Protein AF-W2Z0A0-F1 (afdb_monomer_lite)

Sequence (68 aa):
MAIFIVSQQHQEHHSEVLAMLREIYVAVTSKPLRVHYVMGDADAAQWNAVHEVFSPDNDIVFLMCYFM

Structure (mmCIF, N/CA/C/O backbone):
data_AF-W2Z0A0-F1
#
_entry.id   AF-W2Z0A0-F1
#
loop_
_atom_site.group_PDB
_atom_site.id
_atom_site.type_symbol
_atom_site.label_atom_id
_atom_site.label_alt_id
_atom_site.label_comp_id
_atom_site.label_asym_id
_atom_site.label_entity_id
_atom_site.label_seq_id
_atom_site.pdbx_PDB_ins_code
_atom_site.Cartn_x
_atom_site.Cartn_y
_atom_site.Cartn_z
_atom_site.occupancy
_atom_site.B_iso_or_equiv
_atom_site.auth_seq_id
_atom_site.auth_comp_id
_atom_site.auth_asym_id
_atom_site.auth_atom_id
_atom_site.pdbx_PDB_model_num
ATOM 1 N N . MET A 1 1 ? -5.086 -7.664 1.659 1.00 80.94 1 MET A N 1
ATOM 2 C CA . MET A 1 1 ? -5.697 -6.797 0.621 1.00 80.94 1 MET A CA 1
ATOM 3 C C . MET A 1 1 ? -4.689 -6.573 -0.499 1.00 80.94 1 MET A C 1
ATOM 5 O O . MET A 1 1 ? -3.523 -6.915 -0.301 1.00 80.94 1 MET A O 1
ATOM 9 N N . ALA A 1 2 ? -5.132 -6.054 -1.647 1.00 84.81 2 ALA A N 1
ATOM 10 C CA . ALA A 1 2 ? -4.267 -5.728 -2.779 1.00 84.81 2 ALA A CA 1
ATOM 11 C C . ALA A 1 2 ? -4.388 -4.239 -3.149 1.00 84.81 2 ALA A C 1
ATOM 13 O O . ALA A 1 2 ? -5.486 -3.689 -3.050 1.00 84.81 2 ALA A O 1
ATOM 14 N N . ILE A 1 3 ? -3.282 -3.609 -3.553 1.00 86.75 3 ILE A N 1
ATOM 15 C CA . ILE A 1 3 ? -3.232 -2.222 -4.052 1.00 86.75 3 ILE A CA 1
ATOM 16 C C . ILE A 1 3 ? -2.701 -2.235 -5.486 1.00 86.75 3 ILE A C 1
ATOM 18 O O . ILE A 1 3 ? -1.771 -2.977 -5.789 1.00 86.75 3 ILE A O 1
ATOM 22 N N . PHE A 1 4 ? -3.286 -1.415 -6.358 1.00 85.25 4 PHE A N 1
ATOM 23 C CA . PHE A 1 4 ? -2.819 -1.212 -7.727 1.00 85.25 4 PHE A CA 1
ATOM 24 C C . PHE A 1 4 ? -2.475 0.264 -7.947 1.00 85.25 4 PHE A C 1
ATOM 26 O O . PHE A 1 4 ? -3.328 1.126 -7.730 1.00 85.25 4 PHE A O 1
ATOM 33 N N . ILE A 1 5 ? -1.237 0.553 -8.349 1.00 83.44 5 ILE A N 1
ATOM 34 C CA . ILE A 1 5 ? -0.712 1.904 -8.569 1.00 83.44 5 ILE A CA 1
ATOM 35 C C . ILE A 1 5 ? -0.487 2.100 -10.072 1.00 83.44 5 ILE A C 1
ATOM 37 O O . ILE A 1 5 ? 0.331 1.421 -10.681 1.00 83.44 5 ILE A O 1
ATOM 41 N N . VAL A 1 6 ? -1.217 3.043 -10.675 1.00 80.12 6 VAL A N 1
ATOM 42 C CA . VAL A 1 6 ? -1.184 3.322 -12.133 1.00 80.12 6 VAL A CA 1
ATOM 43 C C . VAL A 1 6 ? -0.517 4.669 -12.450 1.00 80.12 6 VAL A C 1
ATOM 45 O O . VAL A 1 6 ? -0.442 5.092 -13.597 1.00 80.12 6 VAL A O 1
ATOM 48 N N . SER A 1 7 ? -0.055 5.394 -11.431 1.00 74.81 7 SER A N 1
ATOM 49 C CA . SER A 1 7 ? 0.442 6.761 -11.599 1.00 74.81 7 SER A CA 1
ATOM 50 C C . SER A 1 7 ? 1.924 6.799 -11.991 1.00 74.81 7 SER A C 1
ATOM 52 O O . SER A 1 7 ? 2.758 6.213 -11.308 1.00 74.81 7 SER A O 1
ATOM 54 N N . GLN A 1 8 ? 2.249 7.563 -13.040 1.00 67.56 8 GLN A N 1
ATOM 55 C CA . GLN A 1 8 ? 3.622 7.855 -13.490 1.00 67.56 8 GLN A CA 1
ATOM 56 C C . GLN A 1 8 ? 4.249 9.085 -12.792 1.00 67.56 8 GLN A C 1
ATOM 58 O O . GLN A 1 8 ? 5.258 9.617 -13.247 1.00 67.56 8 GLN A O 1
ATOM 63 N N . GLN A 1 9 ? 3.630 9.612 -11.729 1.00 61.84 9 GLN A N 1
ATOM 64 C CA . GLN A 1 9 ? 4.124 10.809 -11.031 1.00 61.84 9 GLN A CA 1
ATOM 65 C C . GLN A 1 9 ? 5.338 10.513 -10.125 1.00 61.84 9 GLN A C 1
ATOM 67 O O . GLN A 1 9 ? 5.563 9.369 -9.737 1.00 61.84 9 GLN A O 1
ATOM 72 N N . HIS A 1 10 ? 6.120 11.548 -9.780 1.00 60.94 10 HIS A N 1
ATOM 73 C CA . HIS A 1 10 ? 7.347 11.437 -8.974 1.00 60.94 10 HIS A CA 1
ATOM 74 C C . HIS A 1 10 ? 7.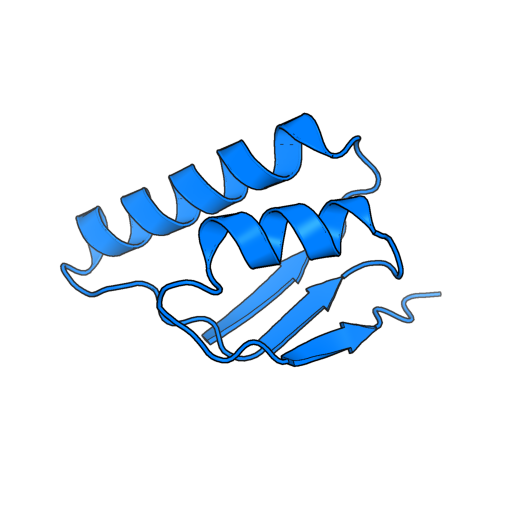126 10.906 -7.540 1.00 60.94 10 HIS A C 1
ATOM 76 O O . HIS A 1 10 ? 6.097 11.153 -6.912 1.00 60.94 10 HIS A O 1
ATOM 82 N N . GLN A 1 11 ? 8.169 10.248 -7.016 1.00 58.47 11 GLN A N 1
ATOM 83 C CA . GLN A 1 11 ? 8.247 9.507 -5.747 1.00 58.47 11 GLN A CA 1
ATOM 84 C C . GLN A 1 11 ? 7.610 10.180 -4.524 1.00 58.47 11 GLN A C 1
ATOM 86 O O . GLN A 1 11 ? 6.905 9.508 -3.775 1.00 58.47 11 GLN A O 1
ATOM 91 N N . GLU A 1 12 ? 7.830 11.484 -4.328 1.00 57.31 12 GLU A N 1
ATOM 92 C CA . GLU A 1 12 ? 7.411 12.185 -3.103 1.00 57.31 12 GLU A CA 1
ATOM 93 C C . GLU A 1 12 ? 5.889 12.208 -2.895 1.00 57.31 12 GLU A C 1
ATOM 95 O O . GLU A 1 12 ? 5.437 12.204 -1.757 1.00 57.31 12 GLU A O 1
ATOM 100 N N . HIS A 1 13 ? 5.085 12.158 -3.963 1.00 70.44 13 HIS A N 1
ATOM 101 C CA . HIS A 1 13 ? 3.622 12.171 -3.822 1.00 70.44 13 HIS A CA 1
ATOM 102 C C . HIS A 1 13 ? 3.039 10.790 -3.480 1.00 70.44 13 HIS A C 1
ATOM 104 O O . HIS A 1 13 ? 1.906 10.698 -3.008 1.00 70.44 13 HIS A O 1
ATOM 110 N N . HIS A 1 14 ? 3.776 9.698 -3.715 1.00 73.62 14 HIS A N 1
ATOM 111 C CA . HIS A 1 14 ? 3.232 8.351 -3.518 1.00 73.62 14 HIS A CA 1
ATOM 112 C C . HIS A 1 14 ? 3.177 7.960 -2.043 1.00 73.62 14 HIS A C 1
ATOM 114 O O . HIS A 1 14 ? 2.170 7.404 -1.611 1.00 73.62 14 HIS A O 1
ATOM 120 N N . SER A 1 15 ? 4.209 8.260 -1.252 1.00 83.31 15 SER A N 1
ATOM 121 C CA . SER A 1 15 ? 4.229 7.890 0.171 1.00 83.31 15 SER A CA 1
ATOM 122 C C . SER A 1 15 ? 3.144 8.625 0.960 1.00 83.31 15 SER A C 1
ATOM 124 O O . SER A 1 15 ? 2.423 7.993 1.729 1.00 83.31 15 SER A O 1
ATOM 126 N N . GLU A 1 16 ? 2.952 9.922 0.705 1.00 86.94 16 GLU A N 1
ATOM 127 C CA . GLU A 1 16 ? 1.920 10.731 1.363 1.00 86.94 16 GLU A CA 1
ATOM 128 C C . GLU A 1 16 ? 0.509 10.191 1.083 1.00 86.94 16 GLU A C 1
ATOM 130 O O . GLU A 1 16 ? -0.277 9.965 2.005 1.00 86.94 16 GLU A O 1
ATOM 135 N N . VAL A 1 17 ? 0.193 9.899 -0.183 1.00 88.56 17 VAL A N 1
ATOM 136 C CA . VAL A 1 17 ? -1.122 9.361 -0.567 1.00 88.56 17 VAL A CA 1
ATOM 137 C C . VAL A 1 17 ? -1.356 7.971 0.029 1.00 88.56 17 VAL A C 1
ATOM 139 O O . VAL A 1 17 ? -2.453 7.681 0.516 1.00 88.56 17 VAL A O 1
ATOM 142 N N . LEU A 1 18 ? -0.337 7.110 0.031 1.00 90.75 18 LEU A N 1
ATOM 143 C CA . LEU A 1 18 ? -0.432 5.773 0.620 1.00 90.75 18 LEU A CA 1
ATOM 144 C C . LEU A 1 18 ? -0.573 5.828 2.150 1.00 90.75 18 LEU A C 1
ATOM 146 O O . LEU A 1 18 ? -1.328 5.034 2.720 1.00 90.75 18 LEU A O 1
ATOM 150 N N . ALA A 1 19 ? 0.090 6.779 2.814 1.00 91.81 19 ALA A N 1
ATOM 151 C CA . ALA A 1 19 ? -0.055 7.015 4.247 1.00 91.81 19 ALA A CA 1
ATOM 152 C C . ALA A 1 19 ? -1.469 7.506 4.589 1.00 91.81 19 ALA A C 1
ATOM 154 O O . ALA A 1 19 ? -2.125 6.922 5.453 1.00 91.81 19 ALA A O 1
ATOM 155 N N . MET A 1 20 ? -1.998 8.483 3.844 1.00 93.06 20 MET A N 1
ATOM 156 C CA . MET A 1 20 ? -3.387 8.932 4.008 1.00 93.06 20 MET A CA 1
ATOM 157 C C . MET A 1 20 ? -4.384 7.786 3.802 1.00 93.06 20 MET A C 1
ATOM 159 O O . MET A 1 20 ? -5.334 7.639 4.572 1.00 93.06 20 MET A O 1
ATOM 163 N N . LEU A 1 21 ? -4.162 6.925 2.804 1.00 92.56 21 LEU A N 1
ATOM 164 C CA . LEU A 1 21 ? -5.001 5.745 2.577 1.00 92.56 21 LEU A CA 1
ATOM 165 C C . LEU A 1 21 ? -4.992 4.797 3.787 1.00 92.56 21 LEU A C 1
ATOM 167 O O . LEU A 1 21 ? -6.050 4.309 4.198 1.00 92.56 21 LEU A O 1
ATOM 171 N N . ARG A 1 22 ? -3.813 4.547 4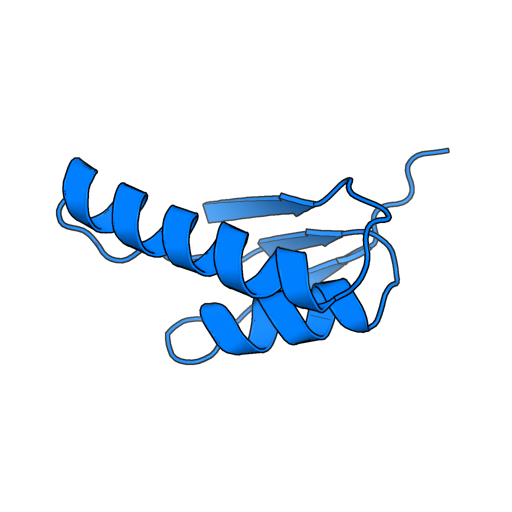.370 1.00 91.56 22 ARG A N 1
ATOM 172 C CA . ARG A 1 22 ? -3.657 3.746 5.593 1.00 91.56 22 ARG A CA 1
ATOM 173 C C . ARG A 1 22 ? -4.444 4.352 6.754 1.00 91.56 22 ARG A C 1
ATOM 175 O O . ARG A 1 22 ? -5.172 3.622 7.428 1.00 91.56 22 ARG A O 1
ATOM 182 N N . GLU A 1 23 ? -4.327 5.658 6.972 1.00 94.31 23 GLU A N 1
ATOM 183 C CA . GLU A 1 23 ? -5.017 6.365 8.056 1.00 94.31 23 GLU A CA 1
ATOM 184 C C . GLU A 1 23 ? -6.538 6.348 7.887 1.00 94.31 23 GLU A C 1
ATOM 186 O O . GLU A 1 23 ? -7.255 5.977 8.819 1.00 94.31 23 GLU A O 1
ATOM 191 N N . ILE A 1 24 ? -7.040 6.661 6.688 1.00 95.38 24 ILE A N 1
ATOM 192 C CA . ILE A 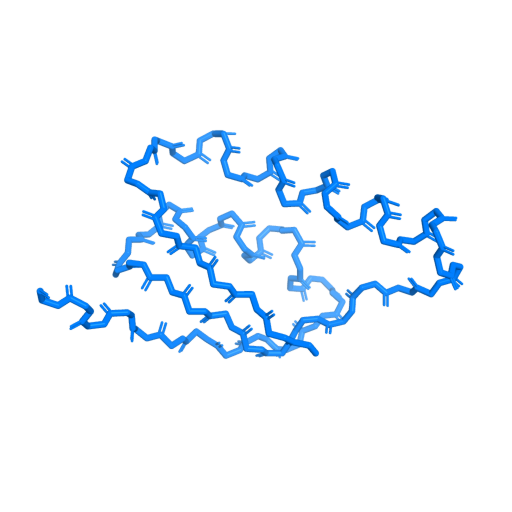1 24 ? -8.477 6.645 6.379 1.00 95.38 24 ILE A CA 1
ATOM 193 C C . ILE A 1 24 ? -9.056 5.244 6.592 1.00 95.38 24 ILE A C 1
ATOM 195 O O . ILE A 1 24 ? -10.122 5.099 7.192 1.00 95.38 24 ILE A O 1
ATOM 199 N N . TYR A 1 25 ? -8.353 4.197 6.152 1.00 93.62 25 TYR A N 1
ATOM 200 C CA . TYR A 1 25 ? -8.813 2.824 6.352 1.00 93.62 25 TYR A CA 1
ATOM 201 C C . TYR A 1 25 ? -8.947 2.479 7.840 1.00 93.62 25 TYR A C 1
ATOM 203 O O . TYR A 1 25 ? -9.959 1.903 8.251 1.00 93.62 25 TYR A O 1
ATOM 211 N N . VAL A 1 26 ? -7.959 2.853 8.659 1.00 94.62 26 VAL A N 1
ATOM 212 C CA . VAL A 1 26 ? -8.010 2.644 10.114 1.00 94.62 26 VAL A CA 1
ATOM 213 C C . VAL A 1 26 ? -9.149 3.446 10.734 1.00 94.62 26 VAL A C 1
ATOM 215 O O . VAL A 1 26 ? -9.908 2.891 11.525 1.00 94.62 26 VAL A O 1
ATOM 218 N N . ALA A 1 27 ? -9.321 4.711 10.349 1.00 96.56 27 ALA A N 1
ATOM 219 C CA . ALA A 1 27 ? -10.385 5.563 10.871 1.00 96.56 27 ALA A CA 1
ATOM 220 C C . ALA A 1 27 ? -11.786 4.998 10.572 1.00 96.56 27 ALA A C 1
ATOM 222 O O . ALA A 1 27 ? -12.652 5.003 11.444 1.00 96.56 27 ALA A O 1
ATOM 223 N N . VAL A 1 28 ? -12.001 4.463 9.366 1.00 96.56 28 VAL A N 1
ATOM 224 C CA . VAL A 1 28 ? -13.306 3.930 8.933 1.00 96.56 28 VAL A CA 1
ATOM 225 C C . VAL A 1 28 ? -13.579 2.532 9.492 1.00 96.56 28 VAL A C 1
ATOM 227 O O . VAL A 1 28 ? -14.718 2.210 9.825 1.00 96.56 28 VAL A O 1
ATOM 230 N N . THR A 1 29 ? -12.559 1.677 9.581 1.00 95.25 29 THR A N 1
ATOM 231 C CA . THR A 1 29 ? -12.748 0.248 9.899 1.00 95.25 29 THR A CA 1
ATOM 232 C C . THR A 1 29 ? -12.328 -0.138 11.315 1.00 95.25 29 THR A C 1
ATOM 234 O O . THR A 1 29 ? -12.617 -1.255 11.750 1.00 95.25 29 THR A O 1
ATOM 237 N N . SER A 1 30 ? -11.613 0.750 12.017 1.00 94.31 30 SER A N 1
ATOM 238 C CA . SER A 1 30 ? -10.918 0.483 13.287 1.00 94.31 30 SER A CA 1
ATOM 239 C C . SER A 1 30 ? -9.965 -0.722 13.232 1.00 94.31 30 SER A C 1
ATOM 241 O O . SER A 1 30 ? -9.664 -1.335 14.256 1.00 94.31 30 SER A O 1
ATOM 243 N N . LYS A 1 31 ? -9.493 -1.091 12.034 1.00 91.62 31 LYS A N 1
ATOM 244 C CA . LYS A 1 31 ? -8.572 -2.209 11.794 1.00 91.62 31 LYS A CA 1
ATOM 245 C C . LYS A 1 31 ? -7.341 -1.723 11.028 1.00 91.62 31 LYS A C 1
ATOM 247 O O . LYS A 1 31 ? -7.474 -0.853 10.170 1.00 91.62 31 LYS A O 1
ATOM 252 N N . PRO A 1 32 ? -6.152 -2.300 11.278 1.00 89.50 32 PRO A N 1
ATOM 253 C CA . PRO A 1 32 ? -4.960 -1.972 10.505 1.00 89.50 32 PRO A CA 1
ATOM 254 C C . PRO A 1 32 ? -5.136 -2.385 9.040 1.00 89.50 32 PRO A C 1
ATOM 256 O O . PRO A 1 32 ? -5.655 -3.468 8.745 1.00 89.50 32 PRO A O 1
ATOM 259 N N . LEU A 1 33 ? -4.675 -1.536 8.122 1.00 89.69 33 LEU A N 1
ATOM 260 C CA . LEU A 1 33 ? -4.644 -1.852 6.698 1.00 89.69 33 LEU A CA 1
ATOM 261 C C . LEU A 1 33 ? -3.524 -2.865 6.424 1.00 89.69 33 LEU A C 1
ATOM 263 O O . LEU A 1 33 ? -2.347 -2.518 6.481 1.00 89.69 33 LEU A O 1
ATOM 267 N N . ARG A 1 34 ? -3.897 -4.119 6.132 1.00 90.19 34 ARG A N 1
ATOM 268 C CA . ARG A 1 34 ? -2.943 -5.188 5.802 1.00 90.19 34 ARG A CA 1
ATOM 269 C C . ARG A 1 34 ? -2.860 -5.448 4.300 1.00 90.19 34 ARG A C 1
ATOM 271 O O . ARG A 1 34 ? -3.770 -6.044 3.698 1.00 90.19 34 ARG A O 1
ATOM 278 N N . VAL A 1 35 ? -1.765 -5.004 3.694 1.00 89.25 35 VAL A N 1
ATOM 279 C CA . VAL A 1 35 ? -1.503 -5.098 2.253 1.00 89.25 35 VAL A CA 1
ATOM 280 C C . VAL A 1 35 ? -0.525 -6.237 2.008 1.00 89.25 35 VAL A C 1
ATOM 282 O O . VAL A 1 35 ? 0.559 -6.236 2.569 1.00 89.25 35 VAL A O 1
ATOM 285 N N . HIS A 1 36 ? -0.910 -7.209 1.181 1.00 88.25 36 HIS A N 1
ATOM 286 C CA . HIS A 1 36 ? -0.050 -8.360 0.877 1.00 88.25 36 HIS A CA 1
ATOM 287 C C . HIS A 1 36 ? 0.436 -8.349 -0.572 1.00 88.25 36 HIS A C 1
ATOM 289 O O . HIS A 1 36 ? 1.558 -8.752 -0.850 1.00 88.25 36 HIS A O 1
ATOM 295 N N . TYR A 1 37 ? -0.388 -7.837 -1.487 1.00 87.69 37 TYR A N 1
ATOM 296 C CA . TYR A 1 37 ? -0.041 -7.717 -2.896 1.00 87.69 37 TYR A CA 1
ATOM 297 C C . TYR A 1 37 ? -0.089 -6.257 -3.311 1.00 87.69 37 TYR A C 1
ATOM 299 O O . TYR A 1 37 ? -1.081 -5.569 -3.055 1.00 87.69 37 TYR A O 1
ATOM 307 N N . VAL A 1 38 ? 0.960 -5.795 -3.974 1.00 88.00 38 VAL A N 1
ATOM 308 C CA . VAL A 1 38 ? 0.967 -4.484 -4.617 1.00 88.00 38 VAL A CA 1
ATOM 309 C C . VAL A 1 38 ? 1.339 -4.673 -6.067 1.00 88.00 38 VAL A C 1
ATOM 311 O O . VAL A 1 38 ? 2.319 -5.341 -6.359 1.00 88.00 38 VAL A O 1
ATOM 314 N N . MET A 1 39 ? 0.542 -4.116 -6.967 1.00 88.44 39 MET A N 1
ATOM 315 C CA . MET A 1 39 ? 0.848 -4.087 -8.385 1.00 88.44 39 MET A CA 1
ATOM 316 C C . MET A 1 39 ? 1.145 -2.649 -8.803 1.00 88.44 39 MET A C 1
ATOM 318 O O . MET A 1 39 ? 0.375 -1.749 -8.476 1.00 88.44 39 MET A O 1
ATOM 322 N N . GLY A 1 40 ? 2.253 -2.431 -9.498 1.00 84.06 40 GLY A N 1
ATOM 323 C CA . GLY A 1 40 ? 2.700 -1.101 -9.903 1.00 84.06 40 GLY A CA 1
ATOM 324 C C . GLY A 1 40 ? 3.534 -1.144 -11.172 1.00 84.06 40 GLY A C 1
ATOM 325 O O . GLY A 1 40 ? 3.882 -2.225 -11.658 1.00 84.06 40 GLY A O 1
ATOM 326 N N . ASP A 1 41 ? 3.834 0.032 -11.714 1.00 76.88 41 ASP A N 1
ATOM 327 C CA . ASP A 1 41 ? 4.864 0.150 -12.746 1.00 76.88 41 ASP A CA 1
ATOM 328 C C . ASP A 1 41 ? 6.202 -0.327 -12.154 1.00 76.88 41 ASP A C 1
ATOM 330 O O . ASP A 1 41 ? 6.378 -0.326 -10.934 1.00 76.88 41 ASP A O 1
ATOM 334 N N . ALA A 1 42 ? 7.135 -0.764 -12.997 1.00 70.06 42 ALA A N 1
ATOM 335 C CA . ALA A 1 42 ? 8.462 -1.298 -12.654 1.00 70.06 42 ALA A CA 1
ATOM 336 C C . ALA A 1 42 ? 9.389 -0.329 -11.901 1.00 70.06 42 ALA A C 1
ATOM 338 O O . ALA A 1 42 ? 10.614 -0.438 -11.978 1.00 70.06 42 ALA A O 1
ATOM 339 N N . ASP A 1 43 ? 8.826 0.689 -11.281 1.00 79.19 43 ASP A N 1
ATOM 340 C CA . ASP A 1 43 ? 9.476 1.911 -10.912 1.00 79.19 43 ASP A CA 1
ATOM 341 C C . ASP A 1 43 ? 9.907 1.872 -9.442 1.00 79.19 43 ASP A C 1
ATOM 343 O O . ASP A 1 43 ? 9.145 1.545 -8.524 1.00 79.19 43 ASP A O 1
ATOM 347 N N . ALA A 1 44 ? 11.177 2.217 -9.222 1.00 80.62 44 ALA A N 1
ATOM 348 C CA . ALA A 1 44 ? 11.785 2.189 -7.899 1.00 80.62 44 ALA A CA 1
ATOM 349 C C . ALA A 1 44 ? 11.093 3.160 -6.934 1.00 80.62 44 ALA A C 1
ATOM 351 O O . ALA A 1 44 ? 11.068 2.911 -5.729 1.00 80.62 44 ALA A O 1
ATOM 352 N N . ALA A 1 45 ? 10.509 4.247 -7.442 1.00 82.44 45 ALA A N 1
ATOM 353 C CA . ALA A 1 45 ? 9.817 5.215 -6.614 1.00 82.44 45 ALA A CA 1
ATOM 354 C C . ALA A 1 45 ? 8.499 4.655 -6.055 1.00 82.44 45 ALA A C 1
ATOM 356 O O . ALA A 1 45 ? 8.246 4.806 -4.855 1.00 82.44 45 ALA A O 1
ATOM 357 N N . GLN A 1 46 ? 7.715 3.929 -6.858 1.00 81.19 46 GLN A N 1
ATOM 358 C CA . GLN A 1 46 ? 6.531 3.218 -6.356 1.00 81.19 46 GLN A CA 1
ATOM 359 C C . GLN A 1 46 ? 6.904 2.129 -5.340 1.00 81.19 46 GLN A C 1
ATOM 361 O O . GLN A 1 46 ? 6.272 2.028 -4.286 1.00 81.19 46 GLN A O 1
ATOM 366 N N . TRP A 1 47 ? 7.955 1.348 -5.620 1.00 83.81 47 TRP A N 1
ATO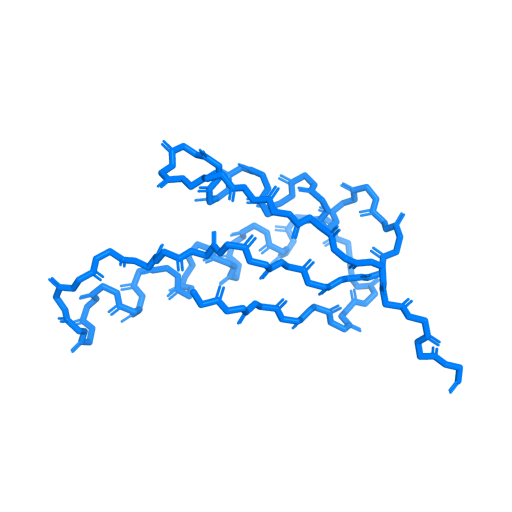M 367 C CA . TRP A 1 47 ? 8.446 0.318 -4.697 1.00 83.81 47 TRP A CA 1
ATOM 368 C C . TRP A 1 47 ? 8.868 0.905 -3.346 1.00 83.81 47 TRP A C 1
ATOM 370 O O . TRP A 1 47 ? 8.435 0.425 -2.298 1.00 83.81 47 TRP A O 1
ATOM 380 N N . ASN A 1 48 ? 9.666 1.976 -3.363 1.00 87.31 48 ASN A N 1
ATOM 381 C CA . ASN A 1 48 ? 10.167 2.616 -2.148 1.00 87.31 48 ASN A CA 1
ATOM 382 C C . ASN A 1 48 ? 9.032 3.200 -1.300 1.00 87.31 48 ASN A C 1
ATOM 384 O O . ASN A 1 48 ? 9.009 2.976 -0.092 1.00 87.31 48 ASN A O 1
ATOM 388 N N . ALA A 1 49 ? 8.066 3.883 -1.922 1.00 87.38 49 ALA A N 1
ATOM 389 C CA . ALA A 1 49 ? 6.924 4.458 -1.210 1.00 87.38 49 ALA A CA 1
ATOM 390 C C . ALA A 1 49 ? 6.054 3.380 -0.541 1.00 87.38 49 ALA A C 1
ATOM 392 O O . ALA A 1 49 ? 5.641 3.517 0.610 1.00 87.38 49 ALA A O 1
ATOM 393 N N . VAL A 1 50 ? 5.807 2.271 -1.241 1.00 88.06 50 VAL A N 1
ATOM 394 C CA . VAL A 1 50 ? 5.060 1.126 -0.698 1.00 88.06 50 VAL A CA 1
ATOM 395 C C . VAL A 1 50 ? 5.810 0.494 0.468 1.00 88.06 50 VAL A C 1
ATOM 397 O O . VAL A 1 50 ? 5.207 0.198 1.502 1.00 88.06 50 VAL A O 1
ATOM 400 N N . HIS A 1 51 ? 7.120 0.305 0.309 1.00 86.94 51 HIS A N 1
ATOM 401 C CA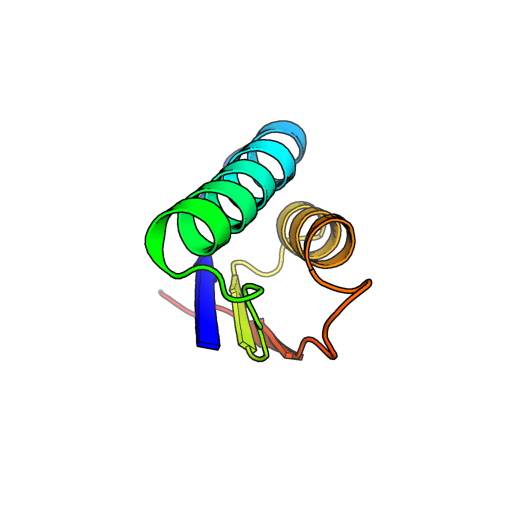 . HIS A 1 51 ? 7.948 -0.295 1.341 1.00 86.94 51 HIS A CA 1
ATOM 402 C C . HIS A 1 51 ? 8.005 0.581 2.601 1.00 86.94 51 HIS A C 1
ATOM 404 O O . HIS A 1 51 ? 7.900 0.075 3.716 1.00 86.94 51 HIS A O 1
ATOM 410 N N . GLU A 1 52 ? 8.140 1.896 2.446 1.00 88.88 52 GLU A N 1
ATOM 411 C CA . GLU A 1 52 ? 8.155 2.846 3.561 1.00 88.88 52 GLU A CA 1
ATOM 412 C C . GLU A 1 52 ? 6.849 2.806 4.371 1.00 88.88 52 GLU A C 1
ATOM 414 O O . GLU A 1 52 ? 6.877 2.747 5.600 1.00 88.88 52 GLU A O 1
ATOM 419 N N . VAL A 1 53 ? 5.700 2.787 3.691 1.00 88.50 53 VAL A N 1
ATOM 420 C CA . VAL A 1 53 ? 4.391 2.939 4.345 1.00 88.50 53 VAL A CA 1
ATOM 421 C C . VAL A 1 53 ? 3.851 1.625 4.920 1.00 88.50 53 VAL A C 1
ATOM 423 O O . VAL A 1 53 ? 3.186 1.632 5.966 1.00 88.50 53 VAL A O 1
ATOM 426 N N . PHE A 1 54 ? 4.094 0.497 4.245 1.00 88.31 54 PHE A N 1
ATOM 427 C CA . PHE A 1 54 ? 3.402 -0.762 4.539 1.00 88.31 54 PHE A CA 1
ATOM 428 C C . PHE A 1 54 ? 4.303 -1.895 5.041 1.00 88.31 54 PHE A C 1
ATOM 430 O O . PHE A 1 54 ? 3.787 -2.749 5.767 1.00 88.31 54 PHE A O 1
ATOM 437 N N . SER A 1 55 ? 5.605 -1.922 4.719 1.00 82.44 55 SER A N 1
ATOM 438 C CA . SER A 1 55 ? 6.493 -3.025 5.137 1.00 82.44 55 SER A CA 1
ATOM 439 C C . SER A 1 55 ? 6.669 -3.189 6.650 1.00 82.44 55 SER A C 1
ATOM 441 O O . SER A 1 55 ? 6.845 -4.328 7.075 1.00 82.44 55 SER A O 1
ATOM 443 N N . PRO A 1 56 ? 6.601 -2.139 7.501 1.00 83.56 56 PRO A N 1
ATOM 444 C CA . PRO A 1 56 ? 6.732 -2.330 8.949 1.00 83.56 56 PRO A CA 1
ATOM 445 C C . PRO A 1 56 ? 5.698 -3.296 9.547 1.00 83.56 56 PRO A C 1
ATOM 447 O O . PRO A 1 56 ? 5.957 -3.914 10.575 1.00 83.56 56 PRO A O 1
ATOM 450 N N . ASP A 1 57 ? 4.541 -3.434 8.894 1.00 80.81 57 ASP A N 1
ATOM 451 C CA . ASP A 1 57 ? 3.402 -4.207 9.392 1.00 80.81 57 ASP A CA 1
ATOM 452 C C . ASP A 1 57 ? 2.999 -5.370 8.463 1.00 80.81 57 ASP A C 1
ATOM 454 O O . ASP A 1 57 ? 2.038 -6.086 8.766 1.00 80.81 57 ASP A O 1
ATOM 458 N N . ASN A 1 58 ? 3.672 -5.543 7.314 1.00 82.31 58 ASN A N 1
ATOM 459 C CA . ASN A 1 58 ? 3.262 -6.478 6.263 1.00 82.31 58 ASN A CA 1
ATOM 460 C C . ASN A 1 58 ? 4.440 -7.077 5.479 1.00 82.31 58 ASN A C 1
ATOM 462 O O . ASN A 1 58 ? 5.344 -6.358 5.067 1.00 82.31 58 ASN A O 1
ATOM 466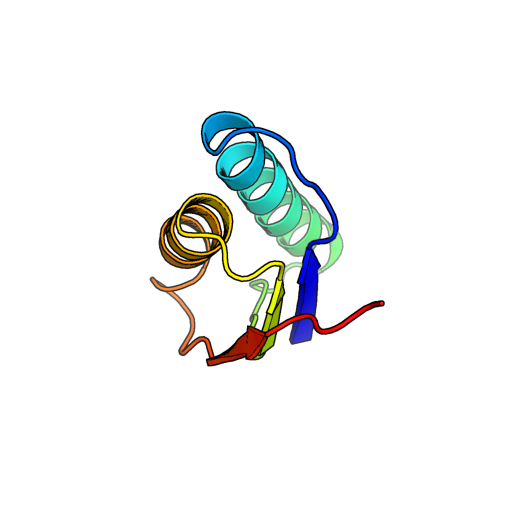 N N . ASP A 1 59 ? 4.333 -8.362 5.134 1.00 84.88 59 ASP A N 1
ATOM 467 C CA . ASP A 1 59 ? 5.164 -8.986 4.099 1.00 84.88 59 ASP A CA 1
ATOM 468 C C . ASP A 1 59 ? 4.550 -8.715 2.719 1.00 84.88 59 ASP A C 1
ATOM 470 O O . ASP A 1 59 ? 3.509 -9.276 2.364 1.00 84.88 59 ASP A O 1
ATOM 474 N N . ILE A 1 60 ? 5.163 -7.824 1.939 1.00 86.50 60 ILE A N 1
ATOM 475 C CA . ILE A 1 60 ? 4.600 -7.344 0.671 1.00 86.50 60 ILE A CA 1
ATOM 476 C C . ILE A 1 60 ? 5.203 -8.092 -0.514 1.00 86.50 60 ILE A C 1
ATOM 478 O O . ILE A 1 60 ? 6.420 -8.171 -0.671 1.00 86.50 60 ILE A O 1
ATOM 482 N N . VAL A 1 61 ? 4.336 -8.564 -1.406 1.00 87.50 61 VAL A N 1
ATOM 483 C CA . VAL A 1 61 ? 4.703 -9.092 -2.720 1.00 87.50 61 VAL A CA 1
ATOM 484 C C . VAL A 1 61 ? 4.404 -8.029 -3.775 1.00 87.50 61 VAL A C 1
ATOM 486 O O . VAL A 1 61 ? 3.236 -7.698 -4.006 1.00 87.50 61 VAL A O 1
ATOM 489 N N . PHE A 1 62 ? 5.446 -7.504 -4.430 1.00 84.75 62 PHE A N 1
ATOM 490 C CA . PHE A 1 62 ? 5.257 -6.676 -5.622 1.00 84.75 62 PHE A CA 1
ATOM 491 C C . PHE A 1 62 ? 4.953 -7.538 -6.834 1.00 84.75 62 PHE A C 1
ATOM 493 O O . PHE A 1 62 ? 5.623 -8.539 -7.090 1.00 84.75 62 PHE A O 1
ATOM 500 N N . LEU A 1 63 ? 3.993 -7.090 -7.621 1.00 85.12 63 LEU A N 1
ATOM 501 C CA . LEU A 1 63 ? 3.638 -7.650 -8.904 1.00 85.12 63 LEU A CA 1
ATOM 502 C C . LEU A 1 63 ? 3.836 -6.567 -9.959 1.00 85.12 63 LEU A C 1
ATOM 504 O O . LEU A 1 63 ? 3.407 -5.428 -9.805 1.00 85.12 63 LEU A O 1
ATOM 508 N N . MET A 1 64 ? 4.484 -6.932 -11.052 1.00 82.12 64 MET A N 1
ATOM 509 C CA . MET A 1 64 ? 4.699 -6.018 -12.163 1.00 82.12 64 MET A CA 1
ATOM 510 C C . MET A 1 64 ? 3.401 -5.784 -12.931 1.00 82.12 64 MET A C 1
ATOM 512 O O . MET A 1 64 ? 2.698 -6.730 -13.296 1.00 82.12 64 MET A O 1
ATOM 516 N N . CYS A 1 65 ? 3.093 -4.517 -13.184 1.00 75.81 65 CYS A N 1
ATOM 517 C CA . CYS A 1 65 ? 2.015 -4.092 -14.059 1.00 75.81 65 CYS A CA 1
ATOM 518 C C . CYS A 1 65 ? 2.482 -4.162 -15.523 1.00 75.81 65 CYS A C 1
ATOM 520 O O . CYS A 1 65 ? 3.396 -3.444 -15.913 1.00 75.81 65 CYS A O 1
ATOM 522 N N . TYR A 1 66 ? 1.858 -5.018 -16.339 1.00 67.81 66 TYR A N 1
ATOM 523 C CA . TYR A 1 66 ? 2.171 -5.171 -17.772 1.00 67.81 66 TYR A CA 1
ATOM 524 C C . TYR A 1 66 ? 1.100 -4.566 -18.691 1.00 67.81 66 TYR A C 1
ATOM 526 O O . TYR A 1 66 ? 0.930 -5.035 -19.816 1.00 67.81 66 TYR A O 1
ATOM 534 N N . PHE A 1 67 ? 0.323 -3.586 -18.220 1.00 61.06 67 PHE A N 1
ATOM 535 C CA . PHE A 1 67 ? -0.700 -2.967 -19.065 1.00 61.06 67 PHE A CA 1
ATOM 536 C C . PHE A 1 67 ? -0.037 -2.283 -20.274 1.00 61.06 67 PHE A C 1
ATOM 538 O O . PHE A 1 67 ? 0.711 -1.320 -20.122 1.00 61.06 67 PHE A O 1
ATOM 545 N N . MET A 1 68 ? -0.293 -2.866 -21.450 1.00 49.53 68 MET A N 1
ATOM 546 C CA . MET A 1 68 ? 0.063 -2.383 -22.787 1.00 49.53 68 MET A CA 1
ATOM 547 C C . MET A 1 68 ? -1.031 -1.467 -23.329 1.00 49.53 68 MET A C 1
ATOM 549 O O . MET A 1 68 ? -2.219 -1.761 -23.055 1.00 49.53 68 MET A O 1
#

Secondary structure (DSSP, 8-state):
-EEE------THHHHHHHHHHHHHHHHHHSS-----EEEE-S-HHHHHHHHHHHGGG---EEEE----

Organism: NCBI:txid1317064

Radius of gyration: 11.68 Å; chains: 1; bounding box: 25×21×36 Å

Foldseek 3Di:
DEEEEEDPDALVVLLVVLQVVQVVCCVVPVDGDEYAEYEYAPDPSNVVSCCVRHVVPYNHDYDYDPDD

pLDDT: mean 83.18, std 10.22, range [49.53, 96.56]